Protein AF-A0A919Q146-F1 (afdb_monomer_lite)

Organism: NCBI:txid1582364

Structure (mmCIF, N/CA/C/O backbone):
data_AF-A0A919Q146-F1
#
_entry.id   AF-A0A919Q146-F1
#
loop_
_atom_site.group_PDB
_atom_site.id
_atom_site.type_symbol
_atom_site.label_atom_id
_atom_site.label_alt_id
_atom_site.label_comp_id
_atom_site.label_asym_id
_atom_site.label_entity_id
_atom_site.label_seq_id
_atom_site.pdbx_PDB_ins_code
_atom_site.Cartn_x
_atom_site.Cartn_y
_atom_site.Cartn_z
_atom_site.occupancy
_atom_site.B_iso_or_equiv
_atom_site.auth_seq_id
_atom_site.auth_comp_id
_atom_site.auth_asym_id
_atom_site.auth_atom_id
_atom_site.pdbx_PDB_model_num
ATOM 1 N N . MET A 1 1 ? -22.227 -15.940 67.658 1.00 38.62 1 MET A N 1
ATOM 2 C CA . MET A 1 1 ? -20.761 -16.045 67.508 1.00 38.62 1 MET A CA 1
ATOM 3 C C . MET A 1 1 ? -20.455 -16.403 66.060 1.00 38.62 1 MET A C 1
ATOM 5 O O . MET A 1 1 ? -21.025 -17.365 65.578 1.00 38.62 1 MET A O 1
ATOM 9 N N . ARG A 1 2 ? -19.583 -15.598 65.434 1.00 40.69 2 ARG A N 1
ATOM 10 C CA . ARG A 1 2 ? -18.761 -15.825 64.225 1.00 40.69 2 ARG A CA 1
ATOM 11 C C . ARG A 1 2 ? -19.460 -16.084 62.878 1.00 40.69 2 ARG A C 1
ATOM 13 O O . ARG A 1 2 ? -19.849 -17.192 62.544 1.00 40.69 2 ARG A O 1
ATOM 20 N N . ALA A 1 3 ? -19.507 -14.994 62.110 1.00 44.59 3 ALA A N 1
ATOM 21 C CA . ALA A 1 3 ? -19.663 -14.923 60.665 1.00 44.59 3 ALA A CA 1
ATOM 22 C C . ALA A 1 3 ? -18.449 -15.514 59.923 1.00 44.59 3 ALA A C 1
ATOM 24 O O . ALA A 1 3 ? -17.327 -15.442 60.425 1.00 44.59 3 ALA A O 1
ATOM 25 N N . ALA A 1 4 ? -18.667 -15.998 58.700 1.00 47.81 4 ALA A N 1
ATOM 26 C CA . ALA A 1 4 ? -17.623 -16.140 57.691 1.00 47.81 4 ALA A CA 1
ATOM 27 C C . ALA A 1 4 ? -18.181 -15.635 56.354 1.00 47.81 4 ALA A C 1
ATOM 29 O O . ALA A 1 4 ? -19.014 -16.280 55.724 1.00 47.81 4 ALA A O 1
ATOM 30 N N . ALA A 1 5 ? -17.762 -14.425 55.987 1.00 48.69 5 ALA A N 1
ATOM 31 C CA . ALA A 1 5 ? -18.011 -13.807 54.697 1.00 48.69 5 ALA A CA 1
ATOM 32 C C . ALA A 1 5 ? -16.972 -14.329 53.696 1.00 48.69 5 ALA A C 1
ATOM 34 O O . ALA A 1 5 ? -15.773 -14.259 53.961 1.00 48.69 5 ALA A O 1
ATOM 35 N N . ALA A 1 6 ? -17.428 -14.851 52.560 1.00 50.59 6 ALA A N 1
ATOM 36 C CA . ALA A 1 6 ? -16.568 -15.202 51.439 1.00 50.59 6 ALA A CA 1
ATOM 37 C C . ALA A 1 6 ? -16.488 -13.998 50.489 1.00 50.59 6 ALA A C 1
ATOM 39 O O . ALA A 1 6 ? -17.432 -13.712 49.756 1.00 50.59 6 ALA A O 1
ATOM 40 N N . CYS A 1 7 ? -15.370 -13.270 50.528 1.00 46.53 7 CYS A N 1
ATOM 41 C CA . CYS A 1 7 ? -15.035 -12.263 49.526 1.00 46.53 7 CYS A CA 1
ATOM 42 C C . CYS A 1 7 ? -14.499 -12.971 48.275 1.00 46.53 7 CYS A C 1
ATOM 44 O O . CYS A 1 7 ? -13.371 -13.460 48.278 1.00 46.53 7 CYS A O 1
ATOM 46 N N . ALA A 1 8 ? -15.296 -13.024 47.208 1.00 55.00 8 ALA A N 1
ATOM 47 C CA . ALA A 1 8 ? -14.812 -13.371 45.878 1.00 55.00 8 ALA A CA 1
ATOM 48 C C . ALA A 1 8 ? -14.222 -12.106 45.235 1.00 55.00 8 ALA A C 1
ATOM 50 O O . ALA A 1 8 ? -14.949 -11.185 44.869 1.00 55.00 8 ALA A O 1
ATOM 51 N N . ALA A 1 9 ? -12.895 -12.041 45.153 1.00 52.16 9 ALA A N 1
ATOM 52 C CA . ALA A 1 9 ? -12.190 -11.005 44.413 1.00 52.16 9 ALA A CA 1
ATOM 53 C C . ALA A 1 9 ? -12.160 -11.394 42.928 1.00 52.16 9 ALA A C 1
ATOM 55 O O . ALA A 1 9 ? -11.373 -12.245 42.518 1.00 52.16 9 ALA A O 1
ATOM 56 N N . THR A 1 10 ? -13.030 -10.786 42.122 1.00 60.59 10 THR A N 1
ATOM 57 C CA . THR A 1 10 ? -12.971 -10.899 40.661 1.00 60.59 10 THR A CA 1
ATOM 58 C C . THR A 1 10 ? -11.880 -9.964 40.150 1.00 60.59 10 THR A C 1
ATOM 60 O O . THR A 1 10 ? -12.074 -8.754 40.065 1.00 60.59 10 THR A O 1
ATOM 63 N N . ALA A 1 11 ? -10.712 -10.522 39.836 1.00 52.16 11 ALA A N 1
ATOM 64 C CA . ALA A 1 11 ? -9.660 -9.815 39.121 1.00 52.16 11 ALA A CA 1
ATOM 65 C C . ALA A 1 11 ? -10.076 -9.654 37.648 1.00 52.16 11 ALA A C 1
ATOM 67 O O . ALA A 1 11 ? -10.072 -10.620 36.889 1.00 52.16 11 ALA A O 1
ATOM 68 N N . MET A 1 12 ? -10.455 -8.440 37.243 1.00 56.72 12 MET A N 1
ATOM 69 C CA . MET A 1 12 ? -10.533 -8.080 35.826 1.00 56.72 12 MET A CA 1
ATOM 70 C C . MET A 1 12 ? -9.110 -7.864 35.307 1.00 56.72 12 MET A C 1
ATOM 72 O O . MET A 1 12 ? -8.502 -6.828 35.570 1.00 56.72 12 MET A O 1
ATOM 76 N N . LEU A 1 13 ? -8.577 -8.851 34.582 1.00 52.41 13 LEU A N 1
ATOM 77 C CA . LEU A 1 13 ? -7.416 -8.651 33.721 1.00 52.41 13 LEU A CA 1
ATOM 78 C C . LEU A 1 13 ? -7.844 -7.788 32.527 1.00 52.41 13 LEU A C 1
A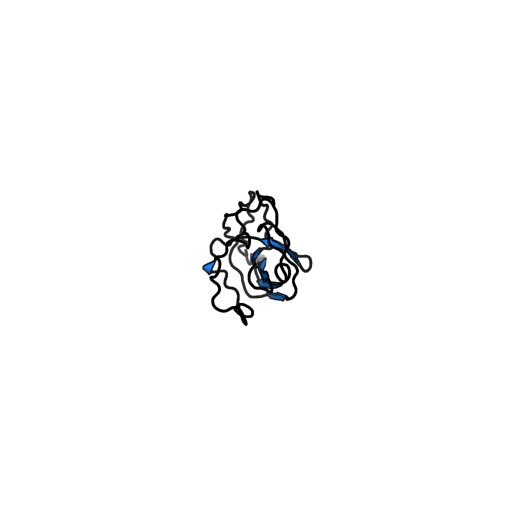TOM 80 O O . LEU A 1 13 ? -8.498 -8.273 31.610 1.00 52.41 13 LEU A O 1
ATOM 84 N N . TRP A 1 14 ? -7.459 -6.514 32.541 1.00 51.81 14 TRP A N 1
ATOM 85 C CA . TRP A 1 14 ? -7.382 -5.696 31.333 1.00 51.81 14 TRP A CA 1
ATOM 86 C C . TRP A 1 14 ? -6.042 -6.002 30.658 1.00 51.81 14 TRP A C 1
ATOM 88 O O . TRP A 1 14 ? -5.006 -5.464 31.040 1.00 51.81 14 TRP A O 1
ATOM 98 N N . LEU A 1 15 ? -6.053 -6.941 29.714 1.00 52.62 15 LEU A N 1
ATOM 99 C CA . LEU A 1 15 ? -4.912 -7.256 28.857 1.00 52.62 15 LEU A CA 1
ATOM 100 C C . LEU A 1 15 ? -5.019 -6.450 27.556 1.00 52.62 15 LEU A C 1
ATOM 102 O O . LEU A 1 15 ? -6.014 -6.564 26.849 1.00 52.62 15 LEU A O 1
ATOM 106 N N . GLY A 1 16 ? -3.961 -5.695 27.249 1.00 46.81 16 GLY A N 1
ATOM 107 C CA . GLY A 1 16 ? -3.520 -5.428 25.877 1.00 46.81 16 GLY A CA 1
ATOM 108 C C . GLY A 1 16 ? -4.263 -4.341 25.106 1.00 46.81 16 GLY A C 1
ATOM 109 O O . GLY A 1 16 ? -4.993 -4.638 24.169 1.00 46.81 16 GLY A O 1
ATOM 110 N N . GLY A 1 17 ? -4.000 -3.073 25.424 1.00 40.50 17 GLY A N 1
ATOM 111 C CA . GLY A 1 17 ? -4.154 -2.014 24.429 1.00 40.50 17 GLY A CA 1
ATOM 112 C C . GLY A 1 17 ? -3.022 -2.131 23.411 1.00 40.50 17 GLY A C 1
ATOM 113 O O . GLY A 1 17 ? -1.932 -1.623 23.660 1.00 40.50 17 GLY A O 1
ATOM 114 N N . CYS A 1 18 ? -3.254 -2.832 22.300 1.00 56.31 18 CYS A N 1
ATOM 115 C CA . CYS A 1 18 ? -2.423 -2.678 21.110 1.00 56.31 18 CYS A CA 1
ATOM 116 C C . CYS A 1 18 ? -2.531 -1.213 20.675 1.00 56.31 18 CYS A C 1
ATOM 118 O O . CYS A 1 18 ? -3.636 -0.713 20.458 1.00 56.31 18 CYS A O 1
ATOM 120 N N . ALA A 1 19 ? -1.401 -0.515 20.611 1.00 45.50 19 ALA A N 1
ATOM 121 C CA . ALA A 1 19 ? -1.325 0.826 20.057 1.00 45.50 19 ALA A CA 1
ATOM 122 C C . ALA A 1 19 ? -1.577 0.736 18.546 1.00 45.50 19 ALA A C 1
ATOM 124 O O . ALA A 1 19 ? -0.648 0.609 17.760 1.00 45.50 19 ALA A O 1
ATOM 125 N N . ALA A 1 20 ? -2.847 0.725 18.147 1.00 56.34 20 ALA A N 1
ATOM 126 C CA . ALA A 1 20 ? -3.217 1.009 16.773 1.00 56.34 20 ALA A CA 1
ATOM 127 C C . ALA A 1 20 ? -2.928 2.496 16.528 1.00 56.34 20 ALA A C 1
ATOM 129 O O . ALA A 1 20 ? -3.413 3.346 17.286 1.00 56.34 20 ALA A O 1
ATOM 130 N N . GLY A 1 21 ? -2.123 2.807 15.509 1.00 60.78 21 GLY A N 1
ATOM 131 C CA . GLY A 1 21 ? -1.986 4.172 15.014 1.00 60.78 21 GLY A CA 1
ATOM 132 C C . GLY A 1 21 ? -3.373 4.762 14.764 1.00 60.78 21 GLY A C 1
ATOM 133 O O . GLY A 1 21 ? -4.280 4.081 14.284 1.00 60.78 21 GLY A O 1
ATOM 134 N N . SER A 1 22 ? -3.584 6.007 15.181 1.00 69.69 22 SER A N 1
ATOM 135 C CA . SER A 1 22 ? -4.890 6.644 15.007 1.00 69.69 22 SER A CA 1
ATOM 136 C C . SER A 1 22 ? -5.114 6.928 13.526 1.00 69.69 22 SER A C 1
ATOM 138 O O . SER A 1 22 ? -4.233 7.478 12.870 1.00 69.69 22 SER A O 1
ATOM 140 N N . SER A 1 23 ? -6.290 6.580 12.998 1.00 82.06 23 SER A N 1
ATOM 141 C CA . SER A 1 23 ? -6.651 6.945 11.626 1.00 82.06 23 SER A CA 1
ATOM 142 C C . SER A 1 23 ? -6.575 8.466 11.445 1.00 82.06 23 SER A C 1
ATOM 144 O O . SER A 1 23 ? -6.997 9.198 12.351 1.00 82.06 23 SER A O 1
ATOM 146 N N . PRO A 1 24 ? -6.077 8.964 10.299 1.00 85.75 24 PRO A N 1
ATOM 147 C CA . PRO A 1 24 ? -6.099 10.392 10.023 1.00 85.75 24 PRO A CA 1
ATOM 148 C C . PRO A 1 24 ? -7.550 10.895 10.019 1.00 85.75 24 PRO A C 1
ATOM 150 O O . PRO A 1 24 ? -8.423 10.319 9.373 1.00 85.75 24 PRO A O 1
ATOM 153 N N . THR A 1 25 ? -7.819 11.959 10.781 1.00 86.31 25 THR A N 1
ATOM 154 C CA . THR A 1 25 ? -9.160 12.563 10.900 1.00 86.31 25 THR A CA 1
ATOM 155 C C . THR A 1 25 ? -9.494 13.540 9.779 1.00 86.31 25 THR A C 1
ATOM 157 O O . THR A 1 25 ? -10.667 13.830 9.567 1.00 86.31 25 THR A O 1
ATOM 160 N N . GLU A 1 26 ? -8.485 14.028 9.061 1.00 90.25 26 GLU A N 1
ATOM 161 C CA . GLU A 1 26 ? -8.634 14.926 7.915 1.00 90.25 26 GLU A CA 1
ATOM 162 C C . GLU A 1 26 ? -8.134 14.231 6.640 1.00 90.25 26 GLU A C 1
ATOM 164 O O . GLU A 1 26 ? -7.312 13.311 6.734 1.00 90.25 26 GLU A O 1
ATOM 169 N N . PRO A 1 27 ? -8.603 14.654 5.452 1.00 90.94 27 PRO A N 1
ATOM 170 C CA . PRO A 1 27 ? -8.060 14.174 4.191 1.00 90.94 27 PRO A CA 1
ATOM 171 C C . PRO A 1 27 ? -6.539 14.363 4.108 1.00 90.94 27 PRO A C 1
ATOM 173 O O . PRO A 1 27 ? -6.017 15.424 4.439 1.00 90.94 27 PRO A O 1
ATOM 176 N N . VAL A 1 28 ? -5.845 13.323 3.659 1.00 88.94 28 VAL A N 1
ATOM 177 C CA . VAL A 1 28 ? -4.389 13.254 3.550 1.00 88.94 28 VAL A CA 1
ATOM 178 C C . VAL A 1 28 ? -3.931 13.871 2.233 1.00 88.94 28 VAL A C 1
ATOM 180 O O . VAL A 1 28 ? -4.439 13.526 1.160 1.00 88.94 28 VAL A O 1
ATOM 183 N N . GLU A 1 29 ? -2.945 14.761 2.328 1.00 86.06 29 GLU A N 1
ATOM 184 C CA . GLU A 1 29 ? -2.303 15.407 1.179 1.00 86.06 29 GLU A CA 1
ATOM 185 C C . GLU A 1 29 ? -1.312 14.464 0.465 1.00 86.06 29 GLU A C 1
ATOM 187 O O . GLU A 1 29 ? -0.932 13.393 0.958 1.00 86.06 29 GLU A O 1
ATOM 192 N N . TRP A 1 30 ? -0.887 14.852 -0.738 1.00 76.06 30 TRP A N 1
ATOM 193 C CA . TRP A 1 30 ? -0.034 14.023 -1.597 1.00 76.06 30 TRP A CA 1
ATOM 194 C C . TRP A 1 30 ? 1.363 13.752 -1.001 1.00 76.06 30 TRP A C 1
ATOM 196 O O . TRP A 1 30 ? 1.897 12.664 -1.198 1.00 76.06 30 TRP A O 1
ATOM 206 N N . ASP A 1 31 ? 1.942 14.707 -0.268 1.00 78.31 31 ASP A N 1
ATOM 207 C CA . ASP A 1 31 ? 3.267 14.625 0.371 1.00 78.31 31 ASP A CA 1
ATOM 208 C C . ASP A 1 31 ? 3.213 14.370 1.872 1.00 78.31 31 ASP A C 1
ATOM 210 O O . ASP A 1 31 ? 4.247 14.352 2.537 1.00 78.31 31 ASP A O 1
ATOM 214 N N . GLN A 1 32 ? 2.018 14.178 2.422 1.00 86.62 32 GLN A N 1
ATOM 215 C CA . GLN A 1 32 ? 1.882 13.988 3.850 1.00 86.62 32 GLN A CA 1
ATOM 216 C C . GLN A 1 32 ? 2.404 12.611 4.266 1.00 86.62 32 GLN A C 1
ATOM 218 O O . GLN A 1 32 ? 1.952 11.568 3.781 1.00 86.62 32 GLN A O 1
ATOM 223 N N . GLU A 1 33 ? 3.327 12.638 5.217 1.00 89.94 33 GLU A N 1
ATOM 224 C CA . GLU A 1 33 ? 3.812 11.469 5.934 1.00 89.94 33 GLU A CA 1
ATOM 225 C C . GLU A 1 33 ? 2.901 11.176 7.133 1.00 89.94 33 GLU A C 1
ATOM 227 O O . GLU A 1 33 ? 2.403 12.095 7.794 1.00 89.94 33 GLU A O 1
ATOM 232 N N . LEU A 1 34 ? 2.663 9.894 7.409 1.00 90.19 34 LEU A N 1
ATOM 233 C CA . LEU A 1 34 ? 1.799 9.438 8.496 1.00 90.19 34 LEU A CA 1
ATOM 234 C C . LEU A 1 34 ? 2.564 8.500 9.429 1.00 90.19 34 LEU A C 1
ATOM 236 O O . LEU A 1 34 ? 3.172 7.529 8.984 1.00 90.19 34 LEU A O 1
ATOM 240 N N . ASP A 1 35 ? 2.477 8.764 10.730 1.00 91.81 35 ASP A N 1
ATOM 241 C CA . ASP A 1 35 ? 2.865 7.809 11.767 1.00 91.81 35 ASP A CA 1
ATOM 242 C C . ASP A 1 35 ? 1.635 6.976 12.143 1.00 91.81 35 ASP A C 1
ATOM 244 O O . ASP A 1 35 ? 0.724 7.442 12.836 1.00 91.81 35 ASP A O 1
ATOM 248 N N . LEU A 1 36 ? 1.591 5.749 11.625 1.00 91.56 36 LEU A N 1
ATOM 249 C CA . LEU A 1 36 ? 0.542 4.771 11.915 1.00 91.56 36 LEU A CA 1
ATOM 250 C C . LEU A 1 36 ? 1.062 3.615 12.786 1.00 91.56 36 LEU A C 1
ATOM 252 O O . LEU A 1 36 ? 0.327 2.653 13.021 1.00 91.56 36 LEU A O 1
ATOM 256 N N . GLY A 1 37 ? 2.298 3.710 13.286 1.00 91.62 37 GLY A N 1
ATOM 257 C CA . GLY A 1 37 ? 3.034 2.615 13.916 1.00 91.62 37 GLY A CA 1
ATOM 258 C C . GLY A 1 37 ? 4.072 1.982 12.986 1.00 91.62 37 GLY A C 1
ATOM 259 O O . GLY A 1 37 ? 4.533 2.605 12.034 1.00 91.62 37 GLY A O 1
ATOM 260 N N . VAL A 1 38 ? 4.455 0.738 13.283 1.00 90.75 38 VAL A N 1
ATOM 261 C CA . VAL A 1 38 ? 5.487 -0.019 12.550 1.00 90.75 38 VAL A CA 1
ATOM 262 C C . VAL A 1 38 ? 4.966 -1.395 12.124 1.00 90.75 38 VAL A C 1
ATOM 264 O O . VAL A 1 38 ? 4.154 -1.971 12.859 1.00 90.75 38 VAL A O 1
ATOM 267 N N . PRO A 1 39 ? 5.427 -1.951 10.987 1.00 91.31 39 PRO A N 1
ATOM 268 C CA . PRO A 1 39 ? 5.097 -3.315 10.591 1.00 91.31 39 PRO A CA 1
ATOM 269 C C . PRO A 1 39 ? 5.624 -4.332 11.607 1.00 91.31 39 PRO A C 1
ATOM 271 O O . PRO A 1 39 ? 6.741 -4.196 12.111 1.00 91.31 39 PRO A O 1
ATOM 274 N N . GLY A 1 40 ? 4.822 -5.354 11.907 1.00 89.69 40 GLY A N 1
ATOM 275 C CA . GLY A 1 40 ? 5.279 -6.515 12.672 1.00 89.69 40 GLY A CA 1
ATOM 276 C C . GLY A 1 40 ? 5.898 -7.591 11.774 1.00 89.69 40 GLY A C 1
ATOM 277 O O . GLY A 1 40 ? 6.528 -7.290 10.759 1.00 89.69 40 GLY A O 1
ATOM 278 N N . GLU A 1 41 ? 5.731 -8.863 12.138 1.00 89.25 41 GLU A N 1
ATOM 279 C CA . GLU A 1 41 ? 6.267 -9.971 11.337 1.00 89.25 41 GLU A CA 1
ATOM 280 C C . GLU A 1 41 ? 5.560 -10.094 9.975 1.00 89.25 41 GLU A C 1
ATOM 282 O O . GLU A 1 41 ? 4.409 -9.689 9.809 1.00 89.25 41 GLU A O 1
ATOM 287 N N . THR A 1 42 ? 6.243 -10.669 8.979 1.00 90.81 42 THR A N 1
ATOM 288 C CA . THR A 1 42 ? 5.619 -11.006 7.692 1.00 90.81 4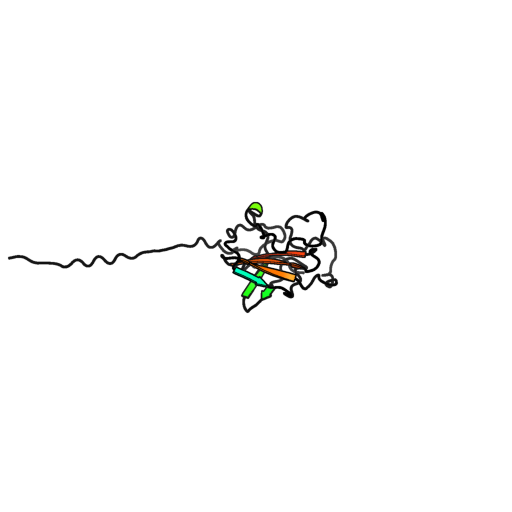2 THR A CA 1
ATOM 289 C C . THR A 1 42 ? 4.568 -12.094 7.889 1.00 90.81 42 THR A C 1
ATOM 291 O O . THR A 1 42 ? 4.867 -13.176 8.392 1.00 90.81 42 THR A O 1
ATOM 294 N N . VAL A 1 43 ? 3.350 -11.814 7.438 1.00 92.75 43 VAL A N 1
ATOM 295 C CA . VAL A 1 43 ? 2.194 -12.713 7.511 1.00 92.75 43 VAL A CA 1
ATOM 296 C C . VAL A 1 43 ? 2.046 -13.507 6.218 1.00 92.75 43 VAL A C 1
ATOM 298 O O . VAL A 1 43 ? 1.823 -14.718 6.263 1.00 92.75 43 VAL A O 1
ATOM 301 N N . ALA A 1 44 ? 2.184 -12.843 5.068 1.00 92.50 44 ALA A N 1
ATOM 302 C CA . ALA A 1 44 ? 2.007 -13.460 3.759 1.00 92.50 44 ALA A CA 1
ATOM 303 C C . ALA A 1 44 ? 2.869 -12.783 2.687 1.00 92.50 44 ALA A C 1
ATOM 305 O O . ALA A 1 44 ? 3.244 -11.617 2.803 1.00 92.50 44 ALA A O 1
ATOM 306 N N . VAL A 1 45 ? 3.174 -13.538 1.633 1.00 93.12 45 VAL A N 1
ATOM 307 C CA . VAL A 1 45 ? 3.785 -13.042 0.398 1.00 93.12 45 VAL A CA 1
ATOM 308 C C . VAL A 1 45 ? 2.970 -13.615 -0.750 1.00 93.12 45 VAL A C 1
ATOM 310 O O . VAL A 1 45 ? 2.930 -14.837 -0.915 1.00 93.12 45 VAL A O 1
ATOM 313 N N . THR A 1 46 ? 2.340 -12.743 -1.527 1.00 94.19 46 THR A N 1
ATOM 314 C CA . THR A 1 46 ? 1.480 -13.117 -2.651 1.00 94.19 46 THR A CA 1
ATOM 315 C C . THR A 1 46 ? 2.030 -12.513 -3.934 1.00 94.19 46 THR A C 1
ATOM 317 O O . THR A 1 46 ? 2.312 -11.320 -4.003 1.00 94.19 46 THR A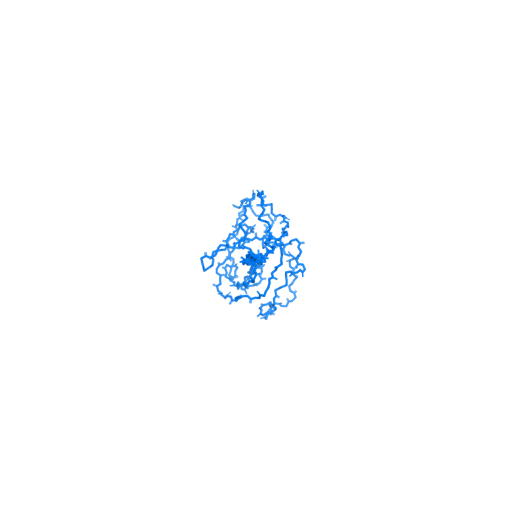 O 1
ATOM 320 N N . GLU A 1 47 ? 2.217 -13.356 -4.941 1.00 92.88 47 GLU A N 1
ATOM 321 C CA . GLU A 1 47 ? 2.679 -12.984 -6.281 1.00 92.88 47 GLU A CA 1
ATOM 322 C C . GLU A 1 47 ? 1.487 -12.696 -7.197 1.00 92.88 47 GLU A C 1
ATOM 324 O O . GLU A 1 47 ? 0.351 -13.022 -6.849 1.00 92.88 47 GLU A O 1
ATOM 329 N N . ASP A 1 48 ? 1.755 -12.127 -8.374 1.00 93.31 48 ASP A N 1
ATOM 330 C CA . ASP A 1 48 ? 0.752 -11.869 -9.411 1.00 93.31 48 ASP A CA 1
ATOM 331 C C . ASP A 1 48 ? -0.443 -11.023 -8.911 1.00 93.31 48 ASP A C 1
ATOM 333 O O . ASP A 1 48 ? -1.592 -11.218 -9.315 1.00 93.31 48 ASP A O 1
ATOM 337 N N . VAL A 1 49 ? -0.184 -10.077 -8.000 1.00 94.69 49 VAL A N 1
ATOM 338 C CA . VAL A 1 49 ? -1.197 -9.171 -7.445 1.00 94.69 49 VAL A CA 1
ATOM 339 C C . VAL A 1 49 ? -1.355 -7.958 -8.353 1.00 94.69 49 VAL A C 1
ATOM 341 O O . VAL A 1 49 ? -0.449 -7.127 -8.450 1.00 94.69 49 VAL A O 1
ATOM 344 N N . GLU A 1 50 ? -2.529 -7.846 -8.979 1.00 94.81 50 GLU A N 1
ATOM 345 C CA . GLU A 1 50 ? -2.893 -6.716 -9.835 1.00 94.81 50 GLU A CA 1
ATOM 346 C C . GLU A 1 50 ? -3.065 -5.428 -9.014 1.00 94.81 50 GLU A C 1
ATOM 348 O O . GLU A 1 50 ? -3.960 -5.319 -8.169 1.00 94.81 50 GLU A O 1
ATOM 353 N N . PHE A 1 51 ? -2.221 -4.432 -9.270 1.00 92.25 51 PHE A N 1
ATOM 354 C CA . PHE A 1 51 ? -2.315 -3.110 -8.663 1.00 92.25 51 PHE A CA 1
ATOM 355 C C . PHE A 1 51 ? -1.538 -2.078 -9.480 1.00 92.25 51 PHE A C 1
ATOM 357 O O . PHE A 1 51 ? -0.423 -2.342 -9.910 1.00 92.25 51 PHE A O 1
ATOM 364 N N . TYR A 1 52 ? -2.103 -0.882 -9.659 1.00 89.44 52 TYR A N 1
ATOM 365 C CA . TYR A 1 52 ? -1.439 0.211 -10.367 1.00 89.44 52 TYR A CA 1
ATOM 366 C C . TYR A 1 52 ? -1.557 1.523 -9.571 1.00 89.44 52 TYR A C 1
ATOM 368 O O . TYR A 1 52 ? -2.567 2.222 -9.690 1.00 89.44 52 TYR A O 1
ATOM 376 N N . PRO A 1 53 ? -0.556 1.864 -8.733 1.00 85.44 53 PRO A N 1
ATOM 377 C CA . PRO A 1 53 ? -0.565 3.068 -7.899 1.00 85.44 53 PRO A CA 1
ATOM 378 C C . PRO A 1 53 ? -0.130 4.308 -8.698 1.00 85.44 53 PRO A C 1
ATOM 380 O O . PRO A 1 53 ? 0.904 4.914 -8.412 1.00 85.44 53 PRO A O 1
ATOM 383 N N . ALA A 1 54 ? -0.889 4.677 -9.731 1.00 81.38 54 ALA A N 1
ATOM 384 C CA . ALA A 1 54 ? -0.508 5.751 -10.651 1.00 81.38 54 ALA A CA 1
ATOM 385 C C . ALA A 1 54 ? -0.415 7.125 -9.967 1.00 81.38 54 ALA A C 1
ATOM 387 O O . ALA A 1 54 ? 0.419 7.961 -10.329 1.00 81.38 54 ALA A O 1
ATOM 388 N N . CYS A 1 55 ? -1.286 7.352 -8.990 1.00 79.44 55 CYS A N 1
ATOM 389 C CA . CYS A 1 55 ? -1.472 8.619 -8.304 1.00 79.44 55 CYS A CA 1
ATOM 390 C C . CYS A 1 55 ? -1.153 8.554 -6.817 1.00 79.44 55 CYS A C 1
ATOM 392 O O . CYS A 1 55 ? -0.915 9.595 -6.196 1.00 79.44 55 CYS A O 1
ATOM 394 N N . GLY A 1 56 ? -1.071 7.352 -6.252 1.00 81.31 56 GLY A N 1
ATOM 395 C CA . GLY A 1 56 ? -0.763 7.138 -4.844 1.00 81.31 56 GLY A CA 1
ATOM 396 C C . GLY A 1 56 ? -1.964 7.384 -3.929 1.00 81.31 56 GLY A C 1
ATOM 397 O O . GLY A 1 56 ? -1.770 7.633 -2.740 1.00 81.31 56 GLY A O 1
ATOM 398 N N . ASN A 1 57 ? -3.182 7.344 -4.478 1.00 86.81 57 ASN A N 1
ATOM 399 C CA . ASN A 1 57 ? -4.454 7.301 -3.742 1.00 86.81 57 ASN A CA 1
ATOM 400 C C . ASN A 1 57 ? -5.327 6.100 -4.151 1.00 86.81 57 ASN A C 1
ATOM 402 O O . ASN A 1 57 ? -6.413 5.910 -3.600 1.00 86.81 57 ASN A O 1
ATOM 406 N N . GLU A 1 58 ? -4.877 5.293 -5.113 1.00 89.75 58 GLU A N 1
ATOM 407 C CA . GLU A 1 58 ? -5.567 4.090 -5.548 1.00 89.75 58 GLU A CA 1
ATOM 408 C C . GLU A 1 58 ? -5.515 3.030 -4.451 1.00 89.75 58 GLU A C 1
ATOM 410 O O . GLU A 1 58 ? -4.449 2.618 -4.004 1.00 89.75 58 GLU A O 1
ATOM 415 N N . THR A 1 59 ? -6.681 2.561 -4.018 1.00 93.88 59 THR A N 1
ATOM 416 C CA . THR A 1 59 ? -6.764 1.473 -3.044 1.00 93.88 59 THR A CA 1
ATOM 417 C C . THR A 1 59 ? -6.576 0.124 -3.724 1.00 93.88 59 THR A C 1
ATOM 419 O O . THR A 1 59 ? -7.233 -0.151 -4.733 1.00 93.88 59 THR A O 1
ATOM 422 N N . LEU A 1 60 ? -5.784 -0.756 -3.120 1.00 95.06 60 LEU A N 1
ATOM 423 C CA . LEU A 1 60 ? -5.691 -2.156 -3.524 1.00 95.06 60 LEU A CA 1
ATOM 424 C C . LEU A 1 60 ? -6.772 -2.971 -2.803 1.00 95.06 60 LEU A C 1
ATOM 426 O O . LEU A 1 60 ? -6.893 -2.907 -1.584 1.00 95.06 60 LEU A O 1
ATOM 430 N N . ASN A 1 61 ? -7.558 -3.755 -3.542 1.00 97.38 61 ASN A N 1
ATOM 431 C CA . ASN A 1 61 ? -8.459 -4.749 -2.957 1.00 97.38 61 ASN A CA 1
ATOM 432 C C . ASN A 1 61 ? -7.900 -6.147 -3.222 1.00 97.38 61 ASN A C 1
ATOM 434 O O . ASN A 1 61 ? -7.889 -6.593 -4.366 1.00 97.38 61 ASN A O 1
ATOM 438 N N . HIS A 1 62 ? -7.462 -6.832 -2.169 1.00 96.38 62 HIS A N 1
ATOM 439 C CA . HIS A 1 62 ? -6.886 -8.174 -2.243 1.00 96.38 62 HIS A CA 1
ATOM 440 C C . HIS A 1 62 ? -7.486 -9.049 -1.141 1.00 96.38 62 HIS A C 1
ATOM 442 O O . HIS A 1 62 ? -7.587 -8.608 0.003 1.00 96.38 62 HIS A O 1
ATOM 448 N N . ASP A 1 63 ? -7.964 -10.245 -1.492 1.00 95.31 63 ASP A N 1
ATOM 449 C CA . ASP A 1 63 ? -8.577 -11.207 -0.561 1.00 95.31 63 ASP A CA 1
ATOM 450 C C . ASP A 1 63 ? -9.668 -10.625 0.361 1.00 95.31 63 ASP A C 1
ATOM 452 O O . ASP A 1 63 ? -9.835 -11.002 1.520 1.00 95.31 63 ASP A O 1
ATOM 456 N N . GLY A 1 64 ? -10.459 -9.687 -0.171 1.00 95.88 64 GLY A N 1
ATOM 457 C CA . GLY A 1 64 ? -11.532 -9.014 0.570 1.00 95.88 64 GLY A CA 1
ATOM 458 C C . GLY A 1 64 ? -11.055 -7.928 1.541 1.00 95.88 64 GLY A C 1
ATOM 459 O O . GLY A 1 64 ? -11.885 -7.342 2.237 1.00 95.88 64 GLY A O 1
ATOM 460 N N . THR A 1 65 ? -9.755 -7.632 1.560 1.00 97.38 65 THR A N 1
ATOM 461 C CA . THR A 1 65 ? -9.143 -6.550 2.336 1.00 97.38 65 THR A CA 1
ATOM 462 C C . THR A 1 65 ? -8.871 -5.349 1.437 1.00 97.38 65 THR A C 1
ATOM 464 O O . THR A 1 65 ? -8.309 -5.487 0.350 1.00 97.38 65 THR A O 1
ATOM 467 N N . THR A 1 66 ? -9.266 -4.161 1.898 1.00 97.75 66 THR A N 1
ATOM 468 C CA . THR A 1 66 ? -8.938 -2.892 1.242 1.00 97.75 66 THR A CA 1
ATOM 469 C C . THR A 1 66 ? -7.697 -2.288 1.884 1.00 97.75 66 THR A C 1
ATOM 471 O O . THR A 1 66 ? -7.658 -2.044 3.091 1.00 97.75 66 THR A O 1
ATOM 474 N N . TRP A 1 67 ? -6.714 -2.013 1.044 1.00 96.88 67 TRP A N 1
ATOM 475 C CA . TRP A 1 67 ? -5.409 -1.484 1.384 1.00 96.88 67 TRP A CA 1
ATOM 476 C C . TRP A 1 67 ? -5.272 -0.056 0.852 1.00 96.88 67 TRP A C 1
ATOM 478 O O . TRP A 1 67 ? -5.518 0.208 -0.327 1.00 96.88 67 TRP A O 1
ATOM 488 N N . TYR A 1 68 ? -4.882 0.862 1.729 1.00 94.56 68 TYR A N 1
ATOM 489 C CA . TYR A 1 68 ? -4.768 2.293 1.473 1.00 94.56 68 TYR A CA 1
ATOM 490 C C . TYR A 1 68 ? -3.289 2.687 1.363 1.00 94.56 68 TYR A C 1
ATOM 492 O O . TYR A 1 68 ? -2.545 2.453 2.320 1.00 94.56 68 TYR A O 1
ATOM 500 N N . PRO A 1 69 ? -2.840 3.278 0.241 1.00 92.69 69 PRO A N 1
ATOM 501 C CA . PRO A 1 69 ? -1.465 3.745 0.099 1.00 92.69 69 PRO A CA 1
ATOM 502 C C . PRO A 1 69 ? -1.141 4.904 1.040 1.00 92.69 69 PRO A C 1
ATOM 504 O O . PRO A 1 69 ? -1.943 5.822 1.233 1.00 92.69 69 PRO A O 1
ATOM 507 N N . PHE A 1 70 ? 0.054 4.881 1.621 1.00 91.56 70 PHE A N 1
ATOM 508 C CA . PHE A 1 70 ? 0.546 5.960 2.471 1.00 91.56 70 PHE A CA 1
ATOM 509 C C . PHE A 1 70 ? 2.073 6.049 2.446 1.00 91.56 70 PHE A C 1
ATOM 511 O O . PHE A 1 70 ? 2.765 5.155 1.964 1.00 91.56 70 PHE A O 1
ATOM 518 N N . THR A 1 71 ? 2.595 7.152 2.977 1.00 89.75 71 THR A N 1
ATOM 519 C CA . THR A 1 71 ? 4.032 7.343 3.193 1.00 89.75 71 THR A CA 1
ATOM 520 C C . THR A 1 71 ? 4.291 7.303 4.699 1.00 89.75 71 THR A C 1
ATOM 522 O O . THR A 1 71 ? 3.743 8.155 5.405 1.00 89.75 71 THR A O 1
ATOM 525 N N . PRO A 1 72 ? 5.063 6.332 5.218 1.00 89.81 72 PRO A N 1
ATOM 526 C CA . PRO A 1 72 ? 5.398 6.284 6.638 1.00 89.81 72 PRO A CA 1
ATOM 527 C C . PRO A 1 72 ? 6.253 7.481 7.064 1.00 89.81 72 PRO A C 1
ATOM 529 O O . PRO A 1 72 ? 7.208 7.825 6.375 1.00 89.81 72 PRO A O 1
ATOM 532 N N . ALA A 1 73 ? 5.951 8.082 8.217 1.00 88.88 73 ALA A N 1
ATOM 533 C CA . ALA A 1 73 ? 6.765 9.161 8.797 1.00 88.88 73 ALA A CA 1
ATOM 534 C C . ALA A 1 73 ? 8.091 8.678 9.414 1.00 88.88 73 ALA A C 1
ATOM 536 O O . ALA A 1 73 ? 8.994 9.474 9.652 1.00 88.88 73 ALA A O 1
ATOM 537 N N . ASN A 1 74 ? 8.199 7.378 9.673 1.00 85.12 74 ASN A N 1
ATOM 538 C CA . ASN A 1 74 ? 9.334 6.685 10.278 1.00 85.12 74 ASN A CA 1
ATOM 539 C C . ASN A 1 74 ? 9.819 5.565 9.347 1.00 85.12 74 ASN A C 1
ATOM 541 O O . ASN A 1 74 ? 9.898 4.397 9.724 1.00 85.12 74 ASN A O 1
ATOM 545 N N . GLY A 1 75 ? 10.061 5.897 8.078 1.00 83.06 75 GLY A N 1
ATOM 546 C CA . GLY A 1 75 ? 10.308 4.885 7.053 1.00 83.06 75 GLY A CA 1
ATOM 547 C C . GLY A 1 75 ? 11.550 4.016 7.301 1.00 83.06 75 GLY A C 1
ATOM 548 O O . GLY A 1 75 ? 11.614 2.900 6.793 1.00 83.06 75 GLY A O 1
ATOM 549 N N . GLU A 1 76 ? 12.507 4.447 8.129 1.00 83.38 76 GLU A N 1
ATOM 550 C CA . GLU A 1 76 ? 13.620 3.598 8.581 1.00 83.38 76 GLU A CA 1
ATOM 551 C C . GLU A 1 76 ? 13.182 2.323 9.324 1.00 83.38 76 GLU A C 1
ATOM 553 O O . GLU A 1 76 ? 13.907 1.328 9.289 1.00 83.38 76 GLU A O 1
ATOM 558 N N . ASP A 1 77 ? 12.001 2.330 9.948 1.00 84.12 77 ASP A N 1
ATOM 559 C CA . ASP A 1 77 ? 11.422 1.163 10.624 1.00 84.12 77 ASP A CA 1
ATOM 560 C C . ASP A 1 77 ? 10.646 0.251 9.654 1.00 84.12 77 ASP A C 1
ATOM 562 O O . ASP A 1 77 ? 10.297 -0.885 9.981 1.00 84.12 77 ASP A O 1
ATOM 566 N N . PHE A 1 78 ? 10.389 0.728 8.436 1.00 83.69 78 PHE A N 1
ATOM 567 C CA . PHE A 1 78 ? 9.651 0.031 7.389 1.00 83.69 78 PHE A CA 1
ATOM 568 C C . PHE A 1 78 ? 10.626 -0.709 6.468 1.00 83.69 78 PHE A C 1
ATOM 570 O O . PHE A 1 78 ? 10.856 -0.352 5.312 1.00 83.69 78 PHE A O 1
ATOM 577 N N . THR A 1 79 ? 11.228 -1.769 7.007 1.00 78.75 79 THR A N 1
ATOM 578 C CA . THR A 1 79 ? 12.141 -2.635 6.248 1.00 78.75 79 THR A CA 1
ATOM 579 C C . THR A 1 79 ? 11.387 -3.788 5.593 1.00 78.75 79 THR A C 1
ATOM 581 O O . THR A 1 79 ? 10.682 -4.543 6.258 1.00 78.75 79 THR A O 1
ATOM 584 N N . VAL A 1 80 ? 11.546 -3.953 4.280 1.00 68.44 80 VAL A N 1
ATOM 585 C CA . VAL A 1 80 ? 11.002 -5.110 3.559 1.00 68.44 80 VAL A CA 1
ATOM 586 C C . VAL A 1 80 ? 12.045 -6.228 3.614 1.00 68.44 80 VAL A C 1
ATOM 588 O O . VAL A 1 80 ? 13.184 -6.008 3.187 1.00 68.44 80 VAL A O 1
ATOM 591 N N . PRO A 1 81 ? 11.713 -7.430 4.124 1.00 55.56 81 PRO A N 1
ATOM 592 C CA . PRO A 1 81 ? 12.611 -8.571 4.046 1.00 55.56 81 PRO A CA 1
ATOM 593 C C . PRO A 1 81 ? 12.996 -8.807 2.587 1.00 55.56 81 PRO A C 1
ATOM 595 O O . PRO A 1 81 ? 12.136 -8.891 1.712 1.00 55.56 81 PRO A O 1
ATOM 598 N N . SER A 1 82 ? 14.294 -8.930 2.321 1.00 50.22 82 SER A N 1
ATOM 599 C CA . SER A 1 82 ? 14.892 -9.007 0.982 1.00 50.22 82 SER A CA 1
ATOM 600 C C . SER A 1 82 ? 14.533 -10.273 0.187 1.00 50.22 82 SER A C 1
ATOM 602 O O . SER A 1 82 ? 15.259 -10.645 -0.726 1.00 50.22 82 SER A O 1
ATOM 604 N N . ALA A 1 83 ? 13.441 -10.967 0.519 1.00 41.47 83 ALA A N 1
ATOM 605 C CA . ALA A 1 83 ? 13.014 -12.196 -0.142 1.00 41.47 83 ALA A CA 1
ATOM 606 C C . ALA A 1 83 ? 12.604 -11.982 -1.611 1.00 41.47 83 ALA A C 1
ATOM 608 O O . ALA A 1 83 ? 12.472 -12.957 -2.344 1.00 41.47 83 ALA A O 1
ATOM 609 N N . ARG A 1 84 ? 12.434 -10.728 -2.055 1.00 43.97 84 ARG A N 1
ATOM 610 C CA . ARG A 1 84 ? 12.195 -10.408 -3.470 1.00 43.97 84 ARG A CA 1
ATOM 611 C C . ARG A 1 84 ? 12.721 -9.059 -3.954 1.00 43.97 84 ARG A C 1
ATOM 613 O O . ARG A 1 84 ? 12.528 -8.716 -5.118 1.00 43.97 84 ARG A O 1
ATOM 620 N N . ALA A 1 85 ? 13.398 -8.301 -3.095 1.00 40.72 85 ALA A N 1
ATOM 621 C CA . ALA A 1 85 ? 14.129 -7.133 -3.551 1.00 40.72 85 ALA A CA 1
ATOM 622 C C . ALA A 1 85 ? 15.324 -7.638 -4.377 1.00 40.72 85 ALA A C 1
ATOM 624 O O . ALA A 1 85 ? 16.324 -8.069 -3.819 1.00 40.72 85 ALA A O 1
ATOM 625 N N . THR A 1 86 ? 15.168 -7.614 -5.701 1.00 41.91 86 THR A N 1
ATOM 626 C CA . THR A 1 86 ? 16.260 -7.541 -6.682 1.00 41.91 86 THR A CA 1
ATOM 627 C C . THR A 1 86 ? 17.131 -8.781 -6.943 1.00 41.91 86 THR A C 1
ATOM 629 O O . THR A 1 86 ? 18.333 -8.651 -7.163 1.00 41.91 86 THR A O 1
ATOM 632 N N . ASP A 1 87 ? 16.546 -9.958 -7.179 1.00 35.09 87 ASP A N 1
ATOM 633 C CA . ASP A 1 87 ? 17.218 -10.958 -8.036 1.00 35.09 87 ASP A CA 1
ATOM 634 C C . ASP A 1 87 ? 17.096 -10.546 -9.524 1.00 35.09 87 ASP A C 1
ATOM 636 O O . ASP A 1 87 ? 16.492 -11.237 -10.341 1.00 35.09 87 ASP A O 1
ATOM 640 N N . GLY A 1 88 ? 17.627 -9.372 -9.898 1.00 35.03 88 GLY A N 1
ATOM 641 C CA . GLY A 1 88 ? 17.671 -8.958 -11.311 1.00 35.03 88 GLY A CA 1
ATOM 642 C C . GLY A 1 88 ? 17.904 -7.481 -11.634 1.00 35.03 88 GLY A C 1
ATOM 643 O O . GLY A 1 88 ? 18.250 -7.176 -12.774 1.00 35.03 88 GLY A O 1
ATOM 644 N N . LEU A 1 89 ? 17.769 -6.559 -10.680 1.00 40.47 89 LEU A N 1
ATOM 645 C CA . LEU A 1 89 ? 17.921 -5.124 -10.943 1.00 40.47 89 LEU A CA 1
ATOM 646 C C . LEU A 1 89 ? 19.157 -4.594 -10.220 1.00 40.47 89 LEU A C 1
ATOM 648 O O . LEU A 1 89 ? 19.128 -4.279 -9.035 1.00 40.47 89 LEU A O 1
ATOM 652 N N . GLY A 1 90 ? 20.274 -4.552 -10.947 1.00 31.39 90 GLY A N 1
ATOM 653 C CA . GLY A 1 90 ? 21.484 -3.893 -10.475 1.00 31.39 90 GLY A CA 1
ATOM 654 C C . GLY A 1 90 ? 21.218 -2.417 -10.200 1.00 31.39 90 GLY A C 1
ATOM 655 O O . GLY A 1 90 ? 20.662 -1.748 -11.062 1.00 31.39 90 GLY A O 1
ATOM 656 N N . ASP A 1 91 ? 21.624 -1.959 -9.013 1.00 33.75 91 ASP A N 1
ATOM 657 C CA . ASP A 1 91 ? 21.870 -0.565 -8.606 1.00 33.75 91 ASP A CA 1
ATOM 658 C C . ASP A 1 91 ? 21.015 0.492 -9.331 1.00 33.75 91 ASP A C 1
ATOM 660 O O . ASP A 1 91 ? 21.524 1.458 -9.906 1.00 33.75 91 ASP A O 1
ATOM 664 N N . LEU A 1 92 ? 19.694 0.286 -9.355 1.00 36.62 92 LEU A N 1
ATOM 665 C CA . LEU A 1 92 ? 18.779 1.355 -9.715 1.00 36.62 92 LEU A CA 1
ATOM 666 C C . LEU A 1 92 ? 18.695 2.277 -8.501 1.00 36.62 92 LEU A C 1
ATOM 668 O O . LEU A 1 92 ? 18.548 1.779 -7.382 1.00 36.62 92 LEU A O 1
ATOM 672 N N . PRO A 1 93 ? 18.821 3.603 -8.689 1.00 32.59 93 PRO A N 1
ATOM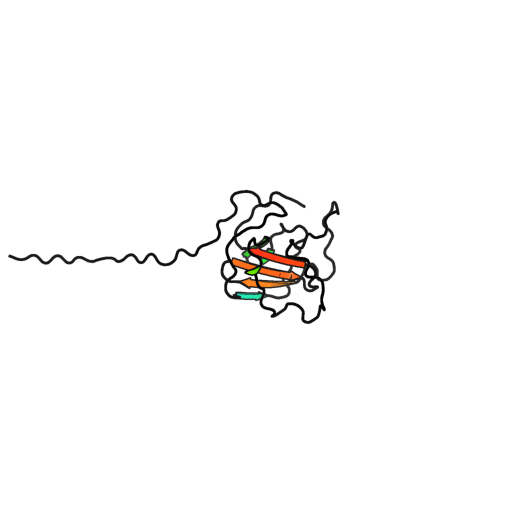 673 C CA . PRO A 1 93 ? 18.679 4.538 -7.590 1.00 32.59 93 PRO A CA 1
ATOM 674 C C . PRO A 1 93 ? 17.326 4.260 -6.949 1.00 32.59 93 PRO A C 1
ATOM 676 O O . PRO A 1 93 ? 16.304 4.374 -7.622 1.00 32.59 93 PRO A O 1
ATOM 679 N N . THR A 1 94 ? 17.335 3.868 -5.676 1.00 37.84 94 THR A N 1
ATOM 680 C CA . THR A 1 94 ? 16.136 3.791 -4.848 1.00 37.84 94 THR A CA 1
ATOM 681 C C . THR A 1 94 ? 15.503 5.172 -4.906 1.00 37.84 94 THR A C 1
ATOM 683 O O . THR A 1 94 ? 15.970 6.111 -4.252 1.00 37.84 94 THR A O 1
ATOM 686 N N . VAL A 1 95 ? 14.523 5.341 -5.787 1.00 37.19 95 VAL A N 1
ATOM 687 C CA . VAL A 1 95 ? 13.654 6.507 -5.812 1.00 37.19 95 VAL A CA 1
ATOM 688 C C . VAL A 1 95 ? 12.984 6.474 -4.454 1.00 37.19 95 VAL A C 1
ATOM 690 O O . VAL A 1 95 ? 12.157 5.612 -4.199 1.00 37.19 9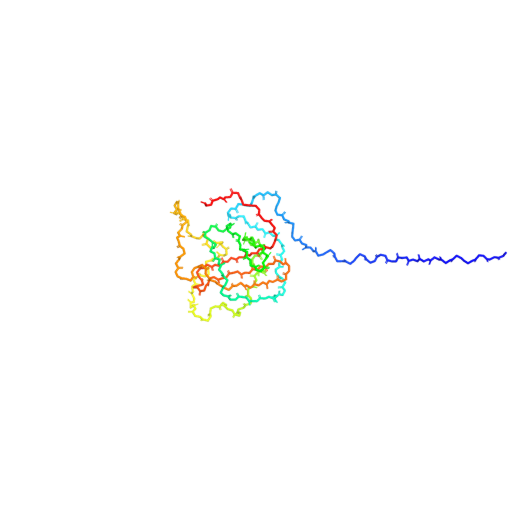5 VAL A O 1
ATOM 693 N N . GLY A 1 96 ? 13.474 7.311 -3.533 1.00 37.72 96 GLY A N 1
ATOM 694 C CA . GLY A 1 96 ? 13.005 7.319 -2.152 1.00 37.72 96 GLY A CA 1
ATOM 695 C C . GLY A 1 96 ? 11.484 7.342 -2.119 1.00 37.72 96 GLY A C 1
ATOM 696 O O . GLY A 1 96 ? 10.900 7.965 -3.006 1.00 37.72 96 GLY A O 1
ATOM 697 N N . TRP A 1 97 ? 10.919 6.684 -1.099 1.00 46.56 97 TRP A N 1
ATOM 698 C CA . TRP A 1 97 ? 9.530 6.255 -0.815 1.00 46.56 97 TRP A CA 1
ATOM 699 C C . TRP A 1 97 ? 8.359 7.216 -1.087 1.00 46.56 97 TRP A C 1
ATOM 701 O O . TRP A 1 97 ? 7.230 7.002 -0.641 1.00 46.56 97 TRP A O 1
ATOM 711 N N . SER A 1 98 ? 8.602 8.293 -1.816 1.00 39.44 98 SER A N 1
ATOM 712 C CA . SER A 1 98 ? 7.631 8.947 -2.671 1.00 39.44 98 SER A CA 1
ATOM 713 C C . SER A 1 98 ? 6.849 7.859 -3.390 1.00 39.44 98 SER A C 1
ATOM 715 O O . SER A 1 98 ? 7.388 7.155 -4.241 1.00 39.44 98 SER A O 1
ATOM 717 N N . ARG A 1 99 ? 5.585 7.720 -2.986 1.00 52.66 99 ARG A N 1
ATOM 718 C CA . ARG A 1 99 ? 4.503 7.028 -3.691 1.00 52.66 99 ARG A CA 1
ATOM 719 C C . ARG A 1 99 ? 4.827 7.024 -5.185 1.00 52.66 99 ARG A C 1
ATOM 721 O O . ARG A 1 99 ? 5.210 8.082 -5.685 1.00 52.66 99 ARG A O 1
ATOM 728 N N . ALA A 1 100 ? 4.695 5.882 -5.859 1.00 45.88 100 ALA A N 1
ATOM 729 C CA . ALA A 1 100 ? 5.096 5.641 -7.253 1.00 45.88 100 ALA A CA 1
ATOM 730 C C . ALA A 1 100 ? 4.719 6.741 -8.293 1.00 45.88 100 ALA A C 1
ATOM 732 O O . ALA A 1 100 ? 5.224 6.765 -9.413 1.00 45.88 100 ALA A O 1
ATOM 733 N N . SER A 1 101 ? 3.910 7.724 -7.908 1.00 44.41 101 SER A N 1
ATOM 734 C CA . SER A 1 101 ? 3.754 9.091 -8.418 1.00 44.41 101 SER A CA 1
ATOM 735 C C . SER A 1 101 ? 5.046 9.939 -8.556 1.00 44.41 101 SER A C 1
ATOM 737 O O . SER A 1 101 ? 5.122 11.073 -8.073 1.00 44.41 101 SER A O 1
ATOM 739 N N . ALA A 1 102 ? 6.052 9.474 -9.300 1.00 41.50 102 ALA A N 1
ATOM 740 C CA . ALA A 1 102 ? 7.119 10.342 -9.820 1.00 41.50 102 ALA A CA 1
ATOM 741 C C . ALA A 1 102 ? 6.865 10.835 -11.257 1.00 41.50 102 ALA A C 1
ATOM 743 O O . ALA A 1 102 ? 7.744 11.460 -11.849 1.00 41.50 102 ALA A O 1
ATOM 744 N N . VAL A 1 103 ? 5.658 10.671 -11.815 1.00 42.69 103 VAL A N 1
ATOM 745 C CA . VAL A 1 103 ? 5.257 11.421 -13.020 1.00 42.69 103 VAL A CA 1
ATOM 746 C C . VAL A 1 103 ? 4.605 12.739 -12.602 1.00 42.69 103 VAL A C 1
ATOM 748 O O . VAL A 1 103 ? 3.435 13.020 -12.853 1.00 42.69 103 VAL A O 1
ATOM 751 N N . ARG A 1 104 ? 5.396 13.604 -11.956 1.00 41.59 104 ARG A N 1
ATOM 752 C CA . ARG A 1 104 ? 5.069 15.031 -11.903 1.00 41.59 104 ARG A CA 1
ATOM 753 C C . ARG A 1 104 ? 5.039 15.534 -13.349 1.00 41.59 104 ARG A C 1
ATOM 755 O O . ARG A 1 104 ? 6.073 15.508 -14.006 1.00 41.59 104 ARG A O 1
ATOM 762 N N . ALA A 1 105 ? 3.888 16.039 -13.799 1.00 40.66 105 ALA A N 1
ATOM 763 C CA . ALA A 1 105 ? 3.696 16.841 -15.021 1.00 40.66 105 ALA A CA 1
ATOM 764 C C . ALA A 1 105 ? 3.052 16.191 -16.262 1.00 40.66 105 ALA A C 1
ATOM 766 O O . ALA A 1 105 ? 3.286 16.679 -17.369 1.00 40.66 105 ALA A O 1
ATOM 767 N N . LEU A 1 106 ? 2.153 15.210 -16.116 1.00 44.22 106 LEU A N 1
ATOM 768 C CA . LEU A 1 106 ? 1.182 14.919 -17.180 1.00 44.22 106 LEU A CA 1
ATOM 769 C C . LEU A 1 106 ? -0.249 15.186 -16.688 1.00 44.22 106 LEU A C 1
ATOM 771 O O . LEU A 1 106 ? -0.615 14.703 -15.623 1.00 44.22 106 LEU A O 1
ATOM 775 N N . PRO A 1 107 ? -1.081 15.942 -17.435 1.00 46.97 107 PRO A N 1
ATOM 776 C CA . PRO A 1 107 ? -2.479 16.211 -17.072 1.00 46.97 107 PRO A CA 1
ATOM 777 C C . PRO A 1 107 ? -3.390 14.971 -17.187 1.00 46.97 107 PRO A C 1
ATOM 779 O O . PRO A 1 107 ? -4.608 15.113 -17.235 1.00 46.97 107 PRO A O 1
ATOM 782 N N . ALA A 1 108 ? -2.814 13.772 -17.298 1.00 58.97 108 ALA A N 1
ATOM 783 C CA . ALA A 1 108 ? -3.519 12.517 -17.483 1.00 58.97 108 ALA A CA 1
ATOM 784 C C . ALA A 1 108 ? -2.713 11.366 -16.868 1.00 58.97 108 ALA A C 1
ATOM 786 O O . ALA A 1 108 ? -1.495 11.295 -17.053 1.00 58.97 108 ALA A O 1
ATOM 787 N N . VAL A 1 109 ? -3.421 10.459 -16.191 1.00 66.94 109 VAL A N 1
ATOM 788 C CA . VAL A 1 109 ? -2.911 9.147 -15.782 1.00 66.94 109 VAL A CA 1
ATOM 789 C C . VAL A 1 109 ? -2.404 8.420 -17.027 1.00 66.94 109 VAL A C 1
ATOM 791 O O . VAL A 1 109 ? -3.122 8.294 -18.023 1.00 66.94 109 VAL A O 1
ATOM 794 N N . VAL A 1 110 ? -1.144 7.995 -16.997 1.00 72.81 110 VAL A N 1
ATOM 795 C CA . VAL A 1 110 ? -0.555 7.197 -18.076 1.00 72.81 110 VAL A CA 1
ATOM 796 C C . VAL A 1 110 ? -1.060 5.763 -17.923 1.00 72.81 110 VAL A C 1
ATOM 798 O O . VAL A 1 110 ? -1.260 5.295 -16.810 1.00 72.81 110 VAL A O 1
ATOM 801 N N . ALA A 1 111 ? -1.326 5.073 -19.032 1.00 77.31 111 ALA A N 1
ATOM 802 C CA . ALA A 1 111 ? -1.656 3.652 -18.970 1.00 77.31 111 ALA A CA 1
ATOM 803 C C . ALA A 1 111 ? -0.442 2.850 -18.456 1.00 77.31 111 ALA A C 1
ATOM 805 O O . ALA A 1 111 ? 0.683 3.213 -18.814 1.00 77.31 111 ALA A O 1
ATOM 806 N N . PRO A 1 112 ? -0.647 1.766 -17.686 1.00 76.50 112 PRO A N 1
ATOM 807 C CA . PRO A 1 112 ? 0.456 0.931 -17.228 1.00 76.50 112 PRO A CA 1
ATOM 808 C C . PRO A 1 112 ? 1.245 0.375 -18.419 1.00 76.50 112 PRO A C 1
ATOM 810 O O . PRO A 1 112 ? 0.678 -0.074 -19.423 1.00 76.50 112 PRO A O 1
ATOM 813 N N . GLY A 1 113 ? 2.568 0.434 -18.320 1.00 76.56 113 GLY A N 1
ATOM 814 C CA . GLY A 1 113 ? 3.471 -0.333 -19.160 1.00 76.56 113 GLY A CA 1
ATOM 815 C C . GLY A 1 113 ? 3.470 -1.818 -18.772 1.00 76.56 113 GLY A C 1
ATOM 816 O O . GLY A 1 113 ? 2.891 -2.208 -17.760 1.00 76.56 113 GLY A O 1
ATOM 817 N N . PRO A 1 114 ? 4.118 -2.687 -19.567 1.00 77.38 114 PRO A N 1
ATOM 818 C CA . PRO A 1 114 ? 4.209 -4.107 -19.241 1.00 77.38 114 PRO A CA 1
ATOM 819 C C . PRO A 1 114 ? 4.860 -4.341 -17.868 1.00 77.38 114 PRO A C 1
ATOM 821 O O . PRO A 1 114 ? 6.016 -3.962 -17.659 1.00 77.38 114 PRO A O 1
ATOM 824 N N . GLY A 1 115 ? 4.127 -4.992 -16.961 1.00 77.81 115 GLY A N 1
ATOM 825 C CA . GLY A 1 115 ? 4.592 -5.306 -15.607 1.00 77.81 115 GLY A CA 1
ATOM 826 C C . GLY A 1 115 ? 4.502 -4.148 -14.608 1.00 77.81 115 GLY A C 1
ATOM 827 O O . GLY A 1 115 ? 5.028 -4.289 -13.510 1.00 77.81 115 GLY A O 1
ATOM 828 N N . ASP A 1 116 ? 3.868 -3.024 -14.971 1.00 80.06 116 ASP A N 1
ATOM 829 C CA . ASP A 1 116 ? 3.577 -1.920 -14.039 1.00 80.06 116 ASP A CA 1
ATOM 830 C C . ASP A 1 116 ? 2.348 -2.207 -13.163 1.00 80.06 116 ASP A C 1
ATOM 832 O O . ASP A 1 116 ? 2.202 -1.620 -12.097 1.00 80.06 116 ASP A O 1
ATOM 836 N N . ASP A 1 117 ? 1.430 -3.051 -13.631 1.00 87.25 117 ASP A N 1
ATOM 837 C CA . ASP A 1 117 ? 0.111 -3.282 -13.035 1.00 87.25 117 ASP A CA 1
ATOM 838 C C . ASP A 1 117 ? -0.026 -4.641 -12.344 1.00 87.25 117 ASP A C 1
ATOM 840 O O . ASP A 1 117 ? -1.097 -4.969 -11.843 1.00 87.25 117 ASP A O 1
ATOM 844 N N . THR A 1 118 ? 1.046 -5.427 -12.306 1.00 91.88 118 THR A N 1
ATOM 845 C CA . THR A 1 118 ? 1.130 -6.718 -11.615 1.00 91.88 118 THR A CA 1
ATOM 846 C C . THR A 1 118 ? 2.387 -6.721 -10.759 1.00 91.88 118 THR A C 1
ATOM 848 O O . THR A 1 118 ? 3.411 -6.168 -11.165 1.00 91.88 118 THR A O 1
ATOM 851 N N . GLY A 1 119 ? 2.306 -7.283 -9.556 1.00 90.88 119 GLY A N 1
ATOM 852 C CA . GLY A 1 119 ? 3.417 -7.258 -8.617 1.00 90.88 119 GLY A CA 1
ATOM 853 C C . GLY A 1 119 ? 3.308 -8.260 -7.478 1.00 90.88 119 GLY A C 1
A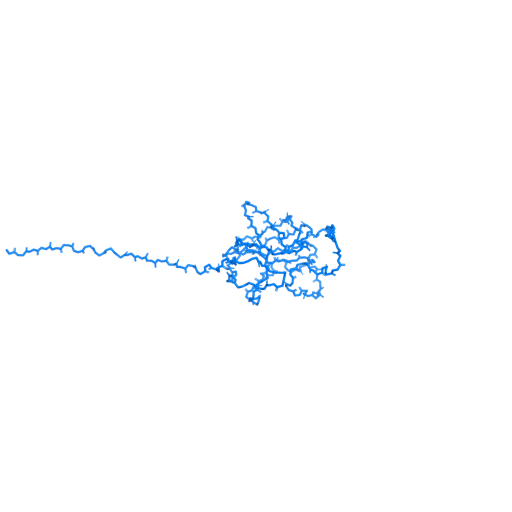TOM 854 O O . GLY A 1 119 ? 2.396 -9.083 -7.406 1.00 90.88 119 GLY A O 1
ATOM 855 N N . THR A 1 120 ? 4.246 -8.160 -6.543 1.00 93.50 120 THR A N 1
ATOM 856 C CA . THR A 1 120 ? 4.242 -8.919 -5.291 1.00 93.50 120 THR A CA 1
ATOM 857 C C . THR A 1 120 ? 3.701 -8.061 -4.153 1.00 93.50 120 THR A C 1
ATOM 859 O O . THR A 1 120 ? 4.210 -6.966 -3.913 1.00 93.50 120 THR A O 1
ATOM 862 N N . LEU A 1 121 ? 2.728 -8.587 -3.409 1.00 94.38 121 LEU A N 1
ATOM 863 C CA . LEU A 1 121 ? 2.240 -8.029 -2.149 1.00 94.38 121 LEU A CA 1
ATOM 864 C C . LEU A 1 121 ? 2.855 -8.792 -0.970 1.00 94.38 121 LEU A C 1
ATOM 866 O O . LEU A 1 121 ? 2.700 -10.007 -0.854 1.00 94.38 121 LEU A O 1
ATOM 870 N N . VAL A 1 122 ? 3.537 -8.081 -0.078 1.00 94.06 122 VAL A N 1
ATOM 871 C CA . VAL A 1 122 ? 4.026 -8.607 1.201 1.00 94.06 122 VAL A CA 1
ATOM 872 C C . VAL A 1 122 ? 3.165 -8.027 2.311 1.00 94.06 122 VAL A C 1
ATOM 874 O O . VAL A 1 122 ? 3.165 -6.816 2.513 1.00 94.06 122 VAL A O 1
ATOM 877 N N . GLU A 1 123 ? 2.446 -8.874 3.035 1.00 94.06 123 GLU A N 1
ATOM 878 C CA . GLU A 1 123 ? 1.590 -8.474 4.152 1.00 94.06 123 GLU A CA 1
ATOM 879 C C . GLU A 1 123 ? 2.314 -8.679 5.483 1.00 94.06 123 GLU A C 1
ATOM 881 O O . GLU A 1 123 ? 2.993 -9.688 5.693 1.00 94.06 123 GLU A O 1
ATOM 886 N N . PHE A 1 124 ? 2.136 -7.736 6.401 1.00 94.19 124 PHE A N 1
ATOM 887 C CA . PHE A 1 124 ? 2.750 -7.720 7.722 1.00 94.19 124 PHE A CA 1
ATOM 888 C C . PHE A 1 124 ? 1.689 -7.631 8.820 1.00 94.19 124 PHE A C 1
ATOM 890 O O . PHE A 1 124 ? 0.586 -7.103 8.632 1.00 94.19 124 PHE A O 1
ATOM 897 N N . GLU A 1 125 ? 2.044 -8.102 10.014 1.00 92.94 125 GLU A N 1
ATOM 898 C CA . GLU A 1 125 ? 1.246 -7.869 11.211 1.00 92.94 125 GLU A CA 1
ATOM 899 C C . GLU A 1 125 ? 1.062 -6.364 11.460 1.00 92.94 125 GLU A C 1
ATOM 901 O O . GLU A 1 125 ? 1.888 -5.533 11.079 1.00 92.94 125 GLU A O 1
ATOM 906 N N . GLY A 1 126 ? -0.039 -6.005 12.123 1.00 92.56 126 GLY A N 1
ATOM 907 C CA . GLY A 1 126 ? -0.405 -4.604 12.353 1.00 92.56 126 GLY A CA 1
ATOM 908 C C . GLY A 1 126 ? -1.196 -3.971 11.207 1.00 92.56 126 GLY A C 1
ATOM 909 O O . GLY A 1 126 ? -1.540 -2.797 11.289 1.00 92.56 126 GLY A O 1
ATOM 910 N N . GLY A 1 127 ? -1.547 -4.746 10.173 1.00 95.44 127 GLY A N 1
ATOM 911 C CA . GLY A 1 127 ? -2.368 -4.261 9.066 1.00 95.44 127 GLY A CA 1
ATOM 912 C C . GLY A 1 127 ? -1.584 -3.359 8.119 1.00 95.44 127 GLY A C 1
ATOM 913 O O . GLY A 1 127 ? -2.127 -2.356 7.651 1.00 95.44 127 GLY A O 1
ATOM 914 N N . PHE A 1 128 ? -0.329 -3.727 7.856 1.00 95.12 128 PHE A N 1
ATOM 915 C CA . PHE A 1 128 ? 0.559 -3.090 6.889 1.00 95.12 128 PHE A CA 1
ATOM 916 C C . PHE A 1 128 ? 0.867 -4.051 5.747 1.00 95.12 128 PHE A C 1
ATOM 918 O O . PHE A 1 128 ? 0.912 -5.262 5.947 1.00 95.12 128 PHE A O 1
ATOM 925 N N . ALA A 1 129 ? 1.111 -3.514 4.561 1.00 95.00 129 ALA A N 1
ATOM 926 C CA . ALA A 1 129 ? 1.609 -4.285 3.436 1.00 95.00 129 ALA A CA 1
ATOM 927 C C . ALA A 1 129 ? 2.559 -3.442 2.582 1.00 95.00 129 ALA A C 1
ATOM 929 O O . ALA A 1 129 ? 2.498 -2.214 2.599 1.00 95.00 129 ALA A O 1
ATOM 930 N N . HIS A 1 130 ? 3.428 -4.104 1.829 1.00 93.06 130 HIS A N 1
ATOM 931 C CA . HIS A 1 130 ? 4.271 -3.484 0.817 1.00 93.06 130 HIS A CA 1
ATOM 932 C C . HIS A 1 130 ? 3.998 -4.149 -0.522 1.00 93.06 130 HIS A C 1
ATOM 934 O O . HIS A 1 130 ? 4.064 -5.375 -0.621 1.00 93.06 130 HIS A O 1
ATOM 940 N N . TRP A 1 131 ? 3.690 -3.357 -1.543 1.00 92.75 131 TRP A N 1
ATOM 941 C CA . TRP A 1 131 ? 3.518 -3.859 -2.900 1.00 92.75 131 TRP A CA 1
ATOM 942 C C . TRP A 1 131 ? 4.649 -3.362 -3.791 1.00 92.75 131 TRP A C 1
ATOM 944 O O . TRP A 1 131 ? 5.025 -2.192 -3.709 1.00 92.75 131 TRP A O 1
ATOM 954 N N . VAL A 1 132 ? 5.164 -4.243 -4.647 1.00 88.25 132 VAL A N 1
ATOM 955 C CA . VAL A 1 132 ? 6.197 -3.932 -5.642 1.00 88.25 132 VAL A CA 1
ATOM 956 C C . VAL A 1 132 ? 5.795 -4.543 -6.975 1.00 88.25 132 VAL A C 1
ATOM 958 O O . VAL A 1 132 ? 5.577 -5.750 -7.047 1.00 88.25 132 VAL A O 1
ATOM 961 N N . SER A 1 133 ? 5.728 -3.720 -8.017 1.00 86.25 133 SER A N 1
ATOM 962 C CA . SER A 1 133 ? 5.549 -4.150 -9.412 1.00 86.25 133 SER A CA 1
ATOM 963 C C . SER A 1 133 ? 6.584 -5.193 -9.841 1.00 86.25 133 SER A C 1
ATOM 965 O O . SER A 1 133 ? 7.731 -5.176 -9.389 1.00 86.25 133 SER A O 1
ATOM 967 N N . ASP A 1 134 ? 6.221 -6.069 -10.775 1.00 86.12 134 ASP A N 1
ATOM 968 C CA . ASP A 1 134 ? 7.114 -7.121 -11.278 1.00 86.12 134 ASP A CA 1
ATOM 969 C C . ASP A 1 134 ? 8.350 -6.559 -11.990 1.00 86.12 134 ASP A C 1
ATOM 971 O O . ASP A 1 134 ? 9.407 -7.194 -12.025 1.00 86.12 134 ASP A O 1
ATOM 975 N N . ASN A 1 135 ? 8.241 -5.353 -12.553 1.00 78.75 135 ASN A N 1
ATOM 976 C CA . ASN A 1 135 ? 9.380 -4.650 -13.138 1.00 78.75 135 ASN A CA 1
ATOM 977 C C . ASN A 1 135 ? 10.192 -3.824 -12.120 1.00 78.75 135 ASN A C 1
ATOM 979 O O . ASN A 1 135 ? 11.227 -3.265 -12.489 1.00 78.75 135 ASN A O 1
ATOM 983 N N . GLY A 1 136 ? 9.747 -3.760 -10.861 1.00 78.88 136 GLY A N 1
ATOM 984 C CA . GLY A 1 136 ? 10.412 -3.071 -9.757 1.00 78.88 136 GLY A CA 1
ATOM 985 C C . GLY A 1 136 ? 10.449 -1.546 -9.870 1.00 78.88 136 GLY A C 1
ATOM 986 O O . GLY A 1 136 ? 11.198 -0.913 -9.129 1.00 78.88 136 GLY A O 1
ATOM 987 N N . LEU A 1 137 ? 9.703 -0.943 -10.801 1.00 78.25 137 LEU A N 1
ATOM 988 C CA . LEU A 1 137 ? 9.705 0.510 -11.016 1.00 78.25 137 LEU A CA 1
ATOM 989 C C . LEU A 1 137 ? 8.689 1.239 -10.136 1.00 78.25 137 LEU A C 1
ATOM 991 O O . LEU A 1 137 ? 8.859 2.425 -9.854 1.00 78.25 137 LEU A O 1
ATOM 995 N N . LEU A 1 138 ? 7.640 0.534 -9.720 1.00 81.88 138 LEU A N 1
ATOM 996 C CA . LEU A 1 138 ? 6.592 1.030 -8.838 1.00 81.88 138 LEU A CA 1
ATOM 997 C C . LEU A 1 138 ? 6.587 0.214 -7.545 1.00 81.88 138 LEU A C 1
ATOM 999 O O . LEU A 1 138 ? 6.520 -1.017 -7.583 1.00 81.88 138 LEU A O 1
ATOM 1003 N N . GLU A 1 139 ? 6.614 0.907 -6.412 1.00 86.62 139 GLU A N 1
ATOM 1004 C CA . GLU A 1 139 ? 6.435 0.328 -5.083 1.00 86.62 139 GLU A CA 1
ATOM 1005 C C . GLU A 1 139 ? 5.652 1.281 -4.175 1.00 86.62 139 GLU A C 1
ATOM 1007 O O . GLU A 1 139 ? 5.638 2.501 -4.388 1.00 86.62 139 GLU A O 1
ATOM 1012 N N . THR A 1 140 ? 4.954 0.738 -3.179 1.00 88.25 140 THR A N 1
ATOM 1013 C CA . THR A 1 140 ? 4.255 1.558 -2.185 1.00 88.25 140 THR A CA 1
ATOM 1014 C C . THR A 1 140 ? 3.944 0.795 -0.900 1.00 88.25 140 THR A C 1
ATOM 1016 O O . THR A 1 140 ? 3.681 -0.411 -0.910 1.00 88.25 140 THR A O 1
ATOM 1019 N N . TRP A 1 141 ? 3.931 1.532 0.212 1.00 92.62 141 TRP A N 1
ATOM 1020 C CA . TRP A 1 141 ? 3.413 1.061 1.490 1.00 92.62 141 TRP A CA 1
ATOM 1021 C C . TRP A 1 141 ? 1.903 1.237 1.566 1.00 92.62 141 TRP A C 1
ATOM 1023 O O . TRP A 1 141 ? 1.337 2.244 1.142 1.00 92.62 141 TRP A O 1
ATOM 1033 N N . LEU A 1 142 ? 1.263 0.239 2.156 1.00 94.69 142 LEU A N 1
ATOM 1034 C CA . LEU A 1 142 ? -0.173 0.093 2.258 1.00 94.69 142 LEU A CA 1
ATOM 1035 C C . LEU A 1 142 ? -0.570 -0.162 3.712 1.00 94.69 142 LEU A C 1
ATOM 1037 O O . LEU A 1 142 ? 0.157 -0.805 4.471 1.00 94.69 142 LEU A O 1
ATOM 1041 N N . THR A 1 143 ? -1.752 0.304 4.100 1.00 95.62 143 THR A N 1
ATOM 1042 C CA . THR A 1 143 ? -2.345 0.023 5.411 1.00 95.62 143 THR A CA 1
ATOM 1043 C C . THR A 1 143 ? -3.815 -0.356 5.281 1.00 95.62 143 THR A C 1
ATOM 1045 O O . THR A 1 143 ? -4.502 0.076 4.362 1.00 95.62 143 THR A O 1
ATOM 1048 N N . THR A 1 144 ? -4.325 -1.145 6.218 1.00 97.12 144 THR A N 1
ATOM 1049 C CA . THR A 1 144 ? -5.774 -1.380 6.367 1.00 97.12 144 THR A CA 1
ATOM 1050 C C . THR A 1 144 ? -6.490 -0.221 7.068 1.00 97.12 144 THR A C 1
ATOM 1052 O O . THR A 1 144 ? -7.721 -0.141 7.054 1.00 97.12 144 THR A O 1
ATOM 1055 N N . THR A 1 145 ? -5.735 0.707 7.667 1.00 95.69 145 THR A N 1
ATOM 1056 C CA . THR A 1 145 ? -6.282 1.936 8.242 1.00 95.69 145 THR A CA 1
ATOM 1057 C C . THR A 1 145 ? -6.917 2.765 7.135 1.00 95.69 145 THR A C 1
ATOM 1059 O O . THR A 1 145 ? -6.260 3.117 6.162 1.00 95.69 145 THR A O 1
ATOM 1062 N N . THR A 1 146 ? -8.199 3.097 7.275 1.00 95.12 146 THR A N 1
ATOM 1063 C CA . THR A 1 146 ? -8.893 3.905 6.268 1.00 95.12 146 THR A CA 1
ATOM 1064 C C . THR A 1 146 ? -8.271 5.294 6.162 1.00 95.12 146 THR A C 1
ATOM 1066 O O . THR A 1 146 ? -8.136 5.997 7.165 1.00 95.12 146 THR A O 1
ATOM 1069 N N . ILE A 1 147 ? -7.945 5.696 4.933 1.00 92.94 147 ILE A N 1
ATOM 1070 C CA . ILE A 1 147 ? -7.412 7.017 4.603 1.00 92.94 147 ILE A CA 1
ATOM 1071 C C . ILE A 1 147 ? -8.340 7.672 3.583 1.00 92.94 147 ILE A C 1
ATOM 1073 O O . ILE A 1 147 ? -8.706 7.076 2.573 1.00 92.94 147 ILE A O 1
ATOM 1077 N N . SER A 1 148 ? -8.731 8.914 3.859 1.00 92.50 148 SER A N 1
ATOM 1078 C CA . SER A 1 148 ? -9.344 9.792 2.860 1.00 92.50 148 SER A CA 1
ATOM 1079 C C . SER A 1 148 ? -8.252 10.654 2.241 1.00 92.50 148 SER A C 1
ATOM 1081 O O . SER A 1 148 ? -7.418 11.164 2.978 1.00 92.50 148 SER A O 1
ATOM 1083 N N . TYR A 1 149 ? -8.257 10.847 0.924 1.00 88.69 149 TYR A N 1
ATOM 1084 C CA . TYR A 1 149 ? -7.267 11.669 0.217 1.00 88.69 149 TYR A CA 1
ATOM 1085 C C . TYR A 1 149 ? -7.907 12.974 -0.256 1.00 88.69 149 TYR A C 1
ATOM 1087 O O . TYR A 1 149 ? -9.056 12.977 -0.703 1.00 88.69 149 TYR A O 1
ATOM 1095 N N . SER A 1 150 ? -7.181 14.088 -0.161 1.00 85.69 150 SER A N 1
ATOM 1096 C CA . SER A 1 150 ? -7.664 15.401 -0.624 1.00 85.69 150 SER A CA 1
ATOM 1097 C C . SER A 1 150 ? -7.472 15.633 -2.125 1.00 85.69 150 SER A C 1
ATOM 1099 O O . SER A 1 150 ? -7.992 16.603 -2.679 1.00 85.69 150 SER A O 1
ATOM 1101 N N . PHE A 1 151 ? -6.739 14.743 -2.791 1.00 74.44 151 PHE A N 1
ATOM 1102 C CA . PHE A 1 151 ? -6.388 14.842 -4.199 1.00 74.44 151 PHE A CA 1
ATOM 1103 C C . PHE A 1 151 ? -7.057 13.736 -5.017 1.00 74.44 151 PHE A C 1
ATOM 1105 O O . PHE A 1 151 ? -7.216 12.599 -4.568 1.00 74.44 151 PHE A O 1
ATOM 1112 N N . LEU A 1 152 ? -7.430 14.097 -6.242 1.00 68.19 152 LEU A N 1
ATOM 1113 C CA . LEU A 1 152 ? -7.892 13.180 -7.272 1.00 68.19 152 LEU A CA 1
ATOM 1114 C C . LEU A 1 152 ? -6.975 13.307 -8.481 1.00 68.19 152 LEU A C 1
ATOM 1116 O O . LEU A 1 152 ? -6.565 14.412 -8.849 1.00 68.19 152 LEU A O 1
ATOM 1120 N N . CYS A 1 153 ? -6.714 12.161 -9.088 1.00 64.19 153 CYS A N 1
ATOM 1121 C CA . CYS A 1 153 ? -6.473 12.063 -10.511 1.00 64.19 153 CYS A CA 1
ATOM 1122 C C . CYS A 1 153 ? -7.822 11.852 -11.219 1.00 64.19 153 CYS A C 1
ATOM 1124 O O . CYS A 1 153 ? -7.934 12.302 -12.373 1.00 64.19 153 CYS A O 1
#

Foldseek 3Di:
DDDDDDDDDDDPPPDDDDPQADFDPDADEQPDAGARDAFAAWDDKDFFQFAAQQRQQDWGQDPNFTKGFHHHPPCVRVDDPVPPPDPPDPDDPPPPQRALPPPDDDPDRDDDDVQNGTFMWTDTPSAKIKTATPVRSGITIIGSRDHHHPDDD

pLDDT: mean 74.31, std 21.12, range [31.39, 97.75]

Secondary structure (DSSP, 8-state):
-------------------PPPPPSSPBPTT-EE------SEEEEEEEEE---SSS-PPEEETTEEEEEEEETTGGG-PPPTTSS-SS--S-----SS-S---TT-SSPPPPPTTSSEEEEEEETTTEEEEEETTSS-EEEEESS---BS---

Sequence (153 aa):
MRAAAACAATAMLWLGGCAAGSSPTEPVEWDQELDLGVPGETVAVTEDVEFYPACGNETLNHDGTTWYPFTPANGEDFTVPSARATDGLGDLPTVGWSRASAVRALPAVVAPGPGDDTGTLVEFEGGFAHWVSDNGLLETWLTTTTISYSFLC

Radius of gyration: 21.19 Å; chains: 1; bounding box: 43×33×87 Å